Protein AF-A0A8T2QVA1-F1 (afdb_monomer_lite)

pLDDT: mean 72.02, std 20.95, range [32.44, 93.62]

Secondary structure (DSSP, 8-state):
-HHHHHHHHHHHHHHT-S---TT-TT--HHHHHHHHHHHHHHHHHHHHHHHHTT--HHHHHHHHHHHHHHHS-HHHHTTT--S--------SS---------PPP-

Foldseek 3Di:
DQLVVLVVQLVVLCVPPDDQDPPRPVDDPVSVVSNVVSVVSNVVVVVVVCVVVVHPPVVVVVVVVVVVCVVQPPVNVVVPDPDDPPDPDPPVPDPPPDDDDDDDDD

Organism: Ceratopteris richardii (NCBI:txid49495)

Sequence (106 aa):
MLQVGEVGELSEIFQWRREVPPGLPDWSAEGKEHLEEELYDVLLCFVRLADVCNVNLGEAALEKLRKNASKYPFDAIKRSYDGPLTAFNNDAGKTTADTNRKLPIA

Radius of gyration: 21.18 Å; chains: 1; bounding box: 39×67×40 Å

Structure (mmCIF, N/CA/C/O backbone):
data_AF-A0A8T2QVA1-F1
#
_entry.id   AF-A0A8T2QVA1-F1
#
loop_
_atom_site.group_PDB
_atom_site.id
_atom_site.type_symbol
_atom_site.label_atom_id
_atom_site.label_alt_id
_atom_site.label_comp_id
_atom_site.label_asym_id
_atom_site.label_entity_id
_atom_site.label_seq_id
_atom_site.pdbx_PDB_ins_code
_atom_site.Cartn_x
_atom_site.Cartn_y
_atom_site.Cartn_z
_atom_site.occupancy
_atom_site.B_iso_or_equiv
_atom_site.auth_seq_id
_atom_site.auth_comp_id
_atom_site.auth_asym_id
_atom_site.auth_atom_id
_atom_site.pdbx_PDB_model_num
ATOM 1 N N . MET A 1 1 ? -4.342 11.168 -12.370 1.00 54.34 1 MET A N 1
ATOM 2 C CA . MET A 1 1 ? -4.691 12.113 -11.287 1.00 54.34 1 MET A CA 1
ATOM 3 C C . MET A 1 1 ? -5.219 11.399 -10.038 1.00 54.34 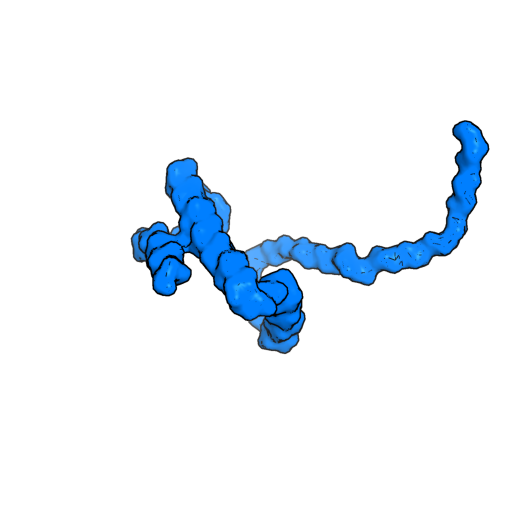1 MET A C 1
ATOM 5 O O . MET A 1 1 ? -4.908 11.881 -8.966 1.00 54.34 1 MET A O 1
ATOM 9 N N . LEU A 1 2 ? -5.883 10.234 -10.150 1.00 60.75 2 LEU A N 1
ATOM 10 C CA . LEU A 1 2 ? -6.324 9.396 -9.011 1.00 60.75 2 LEU A CA 1
ATOM 11 C C . LEU A 1 2 ? -5.247 9.138 -7.935 1.00 60.75 2 LEU A C 1
ATOM 13 O O . LEU A 1 2 ? -5.498 9.304 -6.758 1.00 60.75 2 LEU A O 1
ATOM 17 N N . GLN A 1 3 ? -4.015 8.831 -8.340 1.00 62.97 3 GLN A N 1
ATOM 18 C CA . GLN A 1 3 ? -2.959 8.368 -7.429 1.00 62.97 3 GLN A CA 1
ATOM 19 C C . GLN A 1 3 ? -2.466 9.393 -6.391 1.00 62.97 3 GLN A C 1
ATOM 21 O O . GLN A 1 3 ? -1.878 9.005 -5.392 1.00 62.97 3 GLN A O 1
ATOM 26 N N . VAL A 1 4 ? -2.659 10.695 -6.632 1.00 74.44 4 VAL A N 1
ATOM 27 C CA . VAL A 1 4 ? -2.257 11.749 -5.678 1.00 74.44 4 VAL A CA 1
ATOM 28 C C . VAL A 1 4 ? -3.363 12.013 -4.650 1.00 74.44 4 VAL A C 1
ATOM 30 O O . VAL A 1 4 ? -3.050 12.463 -3.555 1.00 74.44 4 VAL A O 1
ATOM 33 N N . GLY A 1 5 ? -4.623 11.710 -4.992 1.00 79.62 5 GLY A N 1
ATOM 34 C CA . GLY A 1 5 ? -5.775 11.846 -4.095 1.00 79.62 5 GLY A CA 1
ATOM 35 C C . GLY A 1 5 ? -5.692 10.861 -2.936 1.00 79.62 5 GLY A C 1
ATOM 36 O O . GLY A 1 5 ? -5.530 11.299 -1.807 1.00 79.62 5 GLY A O 1
ATOM 37 N N . GLU A 1 6 ? -5.626 9.560 -3.240 1.00 83.19 6 GLU A N 1
ATOM 38 C CA . GLU A 1 6 ? -5.555 8.485 -2.226 1.00 83.19 6 GLU A CA 1
ATOM 39 C C . GLU A 1 6 ? -4.347 8.643 -1.284 1.00 83.19 6 GLU A C 1
ATOM 41 O O . GLU A 1 6 ? -4.412 8.430 -0.080 1.00 83.19 6 GLU A O 1
ATOM 46 N N . VAL A 1 7 ? -3.197 9.073 -1.821 1.00 84.38 7 VAL A N 1
ATOM 47 C CA . VAL A 1 7 ? -2.003 9.337 -0.997 1.00 84.38 7 VAL A CA 1
ATOM 48 C C . VAL A 1 7 ? -2.206 10.559 -0.095 1.00 84.38 7 VAL A C 1
ATOM 50 O O . VAL A 1 7 ? -1.631 10.618 0.993 1.00 84.38 7 VAL A O 1
ATOM 53 N N . GLY A 1 8 ? -2.999 11.536 -0.539 1.00 86.06 8 GLY A N 1
ATOM 54 C CA . GLY A 1 8 ? -3.423 12.682 0.260 1.00 86.06 8 GLY A CA 1
ATOM 55 C C . GLY A 1 8 ? -4.345 12.265 1.402 1.00 86.06 8 GLY A C 1
ATOM 56 O O . GLY A 1 8 ? -4.043 12.596 2.544 1.00 86.06 8 GLY A O 1
ATOM 57 N N . GLU A 1 9 ? -5.377 11.474 1.116 1.00 83.19 9 GLU A N 1
ATOM 58 C CA . GLU A 1 9 ? -6.332 10.956 2.110 1.00 83.19 9 GLU A CA 1
ATOM 59 C C . GLU A 1 9 ? -5.617 10.086 3.159 1.00 83.19 9 GLU A C 1
ATOM 61 O O . GLU A 1 9 ? -5.694 10.359 4.362 1.00 83.19 9 GLU A O 1
ATOM 66 N N . LEU A 1 10 ? -4.740 9.174 2.721 1.00 86.38 10 LEU A N 1
ATOM 67 C CA . LEU A 1 10 ? -3.858 8.432 3.625 1.00 86.38 10 LEU A CA 1
ATOM 68 C C . LEU A 1 10 ? -2.972 9.362 4.474 1.00 86.38 10 LEU A C 1
ATOM 70 O O . LEU A 1 10 ? -2.737 9.094 5.652 1.00 86.38 10 LEU A O 1
ATOM 74 N N . SER A 1 11 ? -2.462 10.460 3.906 1.00 87.00 11 SER A N 1
ATOM 75 C CA . SER A 1 11 ? -1.626 11.417 4.648 1.00 87.00 11 SER A CA 1
ATOM 76 C C . SER A 1 11 ? -2.421 12.188 5.706 1.00 87.00 11 SER A C 1
ATOM 78 O O . SER A 1 11 ? -1.879 12.477 6.778 1.00 87.00 11 SER A O 1
ATOM 80 N N . GLU A 1 12 ? -3.696 12.488 5.452 1.00 86.88 12 GLU A N 1
ATOM 81 C CA . GLU A 1 12 ? -4.579 13.181 6.397 1.00 86.88 12 GLU A CA 1
ATOM 82 C C . GLU A 1 12 ? -4.808 12.365 7.678 1.00 86.88 12 GLU A C 1
ATOM 84 O O . GLU A 1 12 ? -4.780 12.936 8.776 1.00 86.88 12 GLU A O 1
ATOM 89 N N . ILE A 1 13 ? -4.910 11.033 7.570 1.00 84.88 13 ILE A N 1
ATOM 90 C CA . ILE A 1 13 ? -5.028 10.122 8.726 1.00 84.88 13 ILE A CA 1
ATOM 91 C C . ILE A 1 13 ? -3.864 10.316 9.713 1.00 84.88 13 ILE A C 1
ATOM 93 O O . ILE A 1 13 ? -4.046 10.288 10.939 1.00 84.88 13 ILE A O 1
ATOM 97 N N . PHE A 1 14 ? -2.654 10.534 9.195 1.00 84.31 14 PHE A N 1
ATOM 98 C CA . PHE A 1 14 ? -1.442 10.671 10.003 1.00 84.31 14 PHE A CA 1
ATOM 99 C C . PHE A 1 14 ? -1.092 12.119 10.351 1.00 84.31 14 PHE A C 1
ATOM 101 O O . PHE A 1 14 ? -0.330 12.338 11.292 1.00 84.31 14 PHE A O 1
ATOM 108 N N . GLN A 1 15 ? -1.659 13.114 9.664 1.00 82.31 15 GLN A N 1
ATOM 109 C CA . GLN A 1 15 ? -1.268 14.523 9.799 1.00 82.31 15 GLN A CA 1
ATOM 110 C C . GLN A 1 15 ? -1.379 15.059 11.237 1.00 82.31 15 GLN A C 1
ATOM 112 O O . GLN A 1 15 ? -0.575 15.891 11.662 1.00 82.31 15 GLN A O 1
ATOM 117 N N . TRP A 1 16 ? -2.346 14.562 12.009 1.00 80.12 16 TRP A N 1
ATOM 118 C CA . TRP A 1 16 ? -2.575 14.975 13.399 1.00 80.12 16 TRP A CA 1
ATOM 119 C C . TRP A 1 16 ? -2.023 13.982 14.433 1.00 80.12 16 TRP A C 1
ATOM 121 O O . TRP A 1 16 ? -2.199 14.171 15.640 1.00 80.12 16 TRP A O 1
ATOM 131 N N . ARG A 1 17 ? -1.331 12.929 13.984 1.00 76.06 17 ARG A N 1
ATOM 132 C CA . ARG A 1 17 ? -0.737 11.892 14.833 1.00 76.06 17 ARG A CA 1
ATOM 133 C C . ARG A 1 17 ? 0.766 12.145 14.945 1.00 76.06 17 ARG A C 1
ATOM 135 O O . ARG A 1 17 ? 1.480 12.134 13.954 1.00 76.06 17 ARG A O 1
ATOM 142 N N . ARG A 1 18 ? 1.261 12.393 16.163 1.00 70.69 18 ARG A N 1
ATOM 143 C CA . ARG A 1 18 ? 2.695 12.656 16.391 1.00 70.69 18 ARG A CA 1
ATOM 144 C C . ARG A 1 18 ? 3.539 11.393 16.276 1.00 70.69 18 ARG A C 1
ATOM 146 O O . ARG A 1 18 ? 4.372 11.283 15.388 1.00 70.69 18 ARG A O 1
ATOM 153 N N . GLU A 1 19 ? 3.327 10.458 17.192 1.00 75.50 19 GLU A N 1
ATOM 154 C CA . GLU A 1 19 ? 4.015 9.174 17.209 1.00 75.50 19 GLU A CA 1
ATOM 155 C C . GLU A 1 19 ? 2.967 8.084 17.074 1.00 75.50 19 GLU A C 1
ATOM 157 O O . GLU A 1 19 ? 1.981 8.052 17.812 1.00 75.50 19 GLU A O 1
ATOM 162 N N . VAL A 1 20 ? 3.166 7.216 16.089 1.00 76.75 20 VAL A N 1
ATOM 163 C CA . VAL A 1 20 ? 2.300 6.072 15.848 1.00 76.75 20 VAL A CA 1
ATOM 164 C C . VAL A 1 20 ? 3.083 4.823 16.238 1.00 76.75 20 VAL A C 1
ATOM 166 O O . VAL A 1 20 ? 3.956 4.395 15.478 1.00 76.75 20 VAL A O 1
ATOM 169 N N . PRO A 1 21 ? 2.842 4.264 17.439 1.00 77.75 21 PRO A N 1
ATOM 170 C CA . PRO A 1 21 ? 3.544 3.067 17.867 1.00 77.75 21 PRO A CA 1
ATOM 171 C C . PRO A 1 21 ? 3.164 1.864 16.985 1.00 77.75 21 PRO A C 1
ATOM 173 O O . PRO A 1 21 ? 2.035 1.795 16.480 1.00 77.75 21 PRO A O 1
ATOM 176 N N . PRO A 1 22 ? 4.079 0.889 16.810 1.00 79.12 22 PRO A N 1
ATOM 177 C CA . PRO A 1 22 ? 3.785 -0.336 16.077 1.00 79.12 22 PRO A CA 1
ATOM 178 C C . PRO A 1 22 ? 2.520 -1.021 16.604 1.00 79.12 22 PRO A C 1
ATOM 180 O O . PRO A 1 22 ? 2.316 -1.129 17.812 1.00 79.12 22 PRO A O 1
ATOM 183 N N . GLY A 1 23 ? 1.669 -1.494 15.694 1.00 78.19 23 GLY A N 1
ATOM 184 C CA . GLY A 1 23 ? 0.434 -2.204 16.044 1.00 78.19 23 GLY A CA 1
ATOM 185 C C . GLY A 1 23 ? -0.758 -1.314 16.418 1.00 78.19 23 GLY A C 1
ATOM 186 O O . GLY A 1 23 ? -1.835 -1.849 16.689 1.00 78.19 23 GLY A O 1
ATOM 187 N N . LEU A 1 24 ? -0.607 0.017 16.390 1.00 83.81 24 LEU A N 1
ATOM 188 C CA . LEU A 1 24 ? -1.709 0.973 16.575 1.00 83.81 24 LEU A CA 1
ATOM 189 C C . LEU A 1 24 ? -2.563 0.692 17.841 1.00 83.81 24 LEU A C 1
ATOM 191 O O . LEU A 1 24 ? -3.783 0.537 17.733 1.00 83.81 24 LEU A O 1
ATOM 195 N N . PRO A 1 25 ? -1.962 0.557 19.041 1.00 82.25 25 PRO A N 1
ATOM 196 C CA . PRO A 1 25 ? -2.685 0.215 20.271 1.00 82.25 25 PRO A CA 1
ATOM 197 C C . PRO A 1 25 ? -3.768 1.237 20.654 1.00 82.25 25 PRO A C 1
ATOM 199 O O . PRO A 1 25 ? -4.827 0.836 21.124 1.00 82.25 25 PRO A O 1
ATOM 202 N N . ASP A 1 26 ? -3.544 2.527 20.389 1.00 84.31 26 ASP A N 1
ATOM 203 C CA . ASP A 1 26 ? -4.450 3.624 20.780 1.00 84.31 26 ASP A CA 1
ATOM 204 C C . ASP A 1 26 ? -5.508 3.974 19.717 1.00 84.31 26 ASP A C 1
ATOM 206 O O . ASP A 1 26 ? -6.122 5.043 19.752 1.00 84.31 26 ASP A O 1
ATOM 210 N N . TRP A 1 27 ? -5.684 3.115 18.713 1.00 86.69 27 TRP A N 1
ATOM 211 C CA . TRP A 1 27 ? -6.604 3.361 17.604 1.00 86.69 27 TRP A CA 1
ATOM 212 C C . TRP A 1 27 ? -7.936 2.649 17.826 1.00 86.69 27 TRP A C 1
ATOM 214 O O . TRP A 1 27 ? -7.969 1.484 18.229 1.00 86.69 27 TRP A O 1
ATOM 224 N N . SER A 1 28 ? -9.035 3.341 17.516 1.00 89.25 28 SER A N 1
ATOM 225 C CA . SER A 1 28 ? -10.364 2.732 17.450 1.00 89.25 28 SER A CA 1
ATOM 226 C C . SER A 1 28 ? -10.433 1.711 16.311 1.00 89.25 28 SER A C 1
ATOM 228 O O . SER A 1 28 ? -9.660 1.785 15.357 1.00 89.25 28 SER A O 1
ATOM 230 N N . ALA A 1 29 ? -11.373 0.767 16.400 1.00 88.81 29 ALA A N 1
ATOM 231 C CA . ALA A 1 29 ? -11.608 -0.209 15.334 1.00 88.81 29 ALA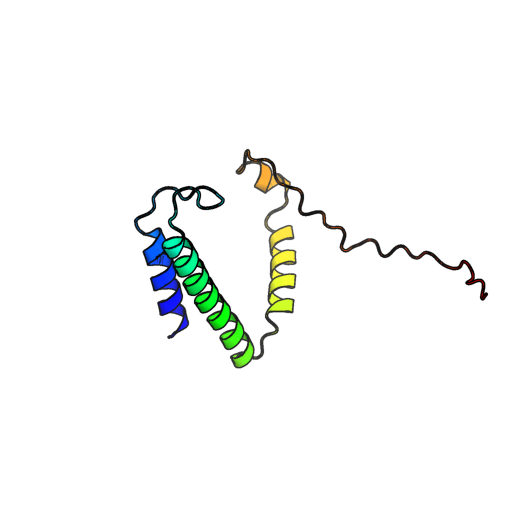 A CA 1
ATOM 232 C C . ALA A 1 29 ? -11.925 0.480 13.995 1.00 88.81 29 ALA A C 1
ATOM 234 O O . ALA A 1 29 ? -11.275 0.193 13.001 1.00 88.81 29 ALA A O 1
ATOM 235 N N . GLU A 1 30 ? -12.819 1.469 14.018 1.00 88.44 30 GLU A N 1
ATOM 236 C CA . GLU A 1 30 ? -13.187 2.291 12.856 1.00 88.44 30 GLU A CA 1
ATOM 237 C C . GLU A 1 30 ? -11.983 3.039 12.258 1.00 88.44 30 GLU A C 1
ATOM 239 O O . GLU A 1 30 ? -11.818 3.100 11.048 1.00 88.44 30 GLU A O 1
ATOM 244 N N . GLY A 1 31 ? -11.072 3.551 13.096 1.00 87.44 31 GLY A N 1
ATOM 245 C CA . GLY A 1 31 ? -9.861 4.212 12.607 1.00 87.44 31 GLY A CA 1
ATOM 246 C C . GLY A 1 31 ? -8.865 3.249 11.955 1.00 87.44 31 GLY A C 1
ATOM 247 O O . GLY A 1 31 ? -8.110 3.658 11.076 1.00 87.44 31 GLY A O 1
ATOM 248 N N . LYS A 1 32 ? -8.834 1.980 12.386 1.00 88.19 32 LYS A N 1
ATOM 249 C CA . LYS A 1 32 ? -8.008 0.941 11.750 1.00 88.19 32 LYS A CA 1
ATOM 250 C C . LYS A 1 32 ? -8.607 0.493 10.424 1.00 88.19 32 LYS A C 1
ATOM 252 O O . LYS A 1 32 ? -7.862 0.369 9.466 1.00 88.19 32 LYS A O 1
ATOM 257 N N . GLU A 1 33 ? -9.921 0.304 10.380 1.00 91.00 33 GLU A N 1
ATOM 258 C CA . GLU A 1 33 ? -10.655 -0.034 9.158 1.00 91.00 33 GLU A CA 1
ATOM 259 C C . GLU A 1 33 ? -10.450 1.040 8.087 1.00 91.00 33 GLU A C 1
ATOM 261 O O . GLU A 1 33 ? -9.974 0.729 7.002 1.00 91.00 33 GLU A O 1
ATOM 266 N N . HIS A 1 34 ? -10.646 2.313 8.437 1.00 89.69 34 HIS A N 1
ATOM 267 C CA . HIS A 1 34 ? -10.408 3.418 7.509 1.00 89.69 34 HIS A CA 1
ATOM 268 C C . HIS A 1 34 ? -8.954 3.467 7.004 1.00 89.69 34 HIS A C 1
ATOM 270 O O . HIS A 1 34 ? -8.708 3.652 5.819 1.00 89.69 34 HIS A O 1
ATOM 276 N N . LEU A 1 35 ? -7.962 3.227 7.872 1.00 90.62 35 LEU A N 1
ATOM 277 C CA . LEU A 1 35 ? -6.565 3.121 7.436 1.00 90.62 35 LEU A CA 1
ATOM 278 C C . LEU A 1 35 ? -6.336 1.958 6.461 1.00 90.62 35 LEU A C 1
ATOM 280 O O . LEU A 1 35 ? -5.551 2.093 5.523 1.00 90.62 35 LEU A O 1
ATOM 284 N N . GLU A 1 36 ? -6.949 0.804 6.713 1.00 90.25 36 GLU A N 1
ATOM 285 C CA . GLU A 1 36 ? -6.842 -0.362 5.836 1.00 90.25 36 GLU A CA 1
ATOM 286 C C . GLU A 1 36 ? -7.463 -0.089 4.460 1.00 90.25 36 GLU A C 1
ATOM 288 O O . GLU A 1 36 ? -6.870 -0.486 3.454 1.00 90.25 36 GLU A O 1
ATOM 293 N N . GLU A 1 37 ? -8.586 0.632 4.409 1.00 89.94 37 GLU A N 1
ATOM 294 C CA . GLU A 1 37 ? -9.236 1.084 3.172 1.00 89.94 37 GLU A CA 1
ATOM 295 C C . GLU A 1 37 ? -8.325 2.022 2.367 1.00 89.94 37 GLU A C 1
ATOM 297 O O . GLU A 1 37 ? -7.972 1.695 1.233 1.00 89.94 37 GLU A O 1
ATOM 302 N N . GLU A 1 38 ? -7.816 3.099 2.975 1.00 90.62 38 GLU A N 1
ATOM 303 C CA . GLU A 1 38 ? -6.929 4.046 2.279 1.00 90.62 38 GLU A CA 1
ATOM 304 C C . GLU A 1 38 ? -5.625 3.383 1.798 1.00 90.62 38 GLU A C 1
ATOM 306 O O . GLU A 1 38 ? -5.112 3.644 0.703 1.00 90.62 38 GLU A O 1
ATOM 311 N N . LEU A 1 39 ? -5.063 2.468 2.597 1.00 90.75 39 LEU A N 1
ATOM 312 C CA . LEU A 1 39 ? -3.899 1.679 2.184 1.00 90.75 39 LEU A CA 1
ATOM 313 C C . LEU A 1 39 ? -4.220 0.773 0.992 1.00 90.75 39 LEU A C 1
ATOM 315 O O . LEU A 1 39 ? -3.379 0.609 0.096 1.00 90.75 39 LEU A O 1
ATOM 319 N N . TYR A 1 40 ? -5.405 0.165 0.988 1.00 91.06 40 TYR A N 1
ATOM 320 C CA . TYR A 1 40 ? -5.860 -0.670 -0.112 1.00 91.06 40 TYR A CA 1
ATOM 321 C C . TYR A 1 40 ? -6.061 0.150 -1.387 1.00 91.06 40 TYR A C 1
ATOM 323 O O . TYR A 1 40 ? -5.591 -0.278 -2.443 1.00 91.06 40 TYR A O 1
ATOM 331 N N . ASP A 1 41 ? -6.664 1.332 -1.306 1.00 89.56 41 ASP A N 1
ATOM 332 C CA . ASP A 1 41 ? -6.926 2.175 -2.474 1.00 89.56 41 ASP A CA 1
ATOM 333 C C . ASP A 1 41 ? -5.633 2.708 -3.104 1.00 89.56 41 ASP A C 1
ATOM 335 O O . ASP A 1 41 ? -5.449 2.645 -4.332 1.00 89.56 41 ASP A O 1
ATOM 339 N N . VAL A 1 42 ? -4.645 3.069 -2.278 1.00 90.12 42 VAL A N 1
ATOM 340 C CA . VAL A 1 42 ? -3.284 3.376 -2.745 1.00 90.12 42 VAL A CA 1
ATOM 341 C C . VAL A 1 42 ? -2.654 2.171 -3.460 1.00 90.12 42 VAL A C 1
ATOM 343 O O . VAL A 1 42 ? -2.107 2.313 -4.564 1.00 90.12 42 VAL A O 1
ATOM 346 N N . LEU A 1 43 ? -2.733 0.971 -2.874 1.00 90.56 43 LEU A N 1
ATOM 347 C CA . LEU A 1 43 ? -2.188 -0.250 -3.478 1.00 90.56 43 LEU A CA 1
ATOM 348 C C . LEU A 1 43 ? -2.886 -0.591 -4.801 1.00 90.56 43 LEU A C 1
ATOM 350 O O . LEU A 1 43 ? -2.218 -0.879 -5.800 1.00 90.56 43 LEU A O 1
ATOM 354 N N . LEU A 1 44 ? -4.216 -0.541 -4.827 1.00 90.25 44 LEU A N 1
ATOM 355 C CA . LEU A 1 44 ? -5.029 -0.818 -6.004 1.00 90.25 44 LEU A CA 1
ATOM 356 C C . LEU A 1 44 ? -4.680 0.145 -7.139 1.00 90.25 44 LEU A C 1
ATOM 358 O O . LEU A 1 44 ? -4.570 -0.274 -8.298 1.00 90.25 44 LEU A O 1
ATOM 362 N N . CYS A 1 45 ? -4.438 1.416 -6.814 1.00 87.19 45 CYS A N 1
ATOM 363 C CA . CYS A 1 45 ? -3.986 2.401 -7.783 1.00 87.19 45 CYS A CA 1
ATOM 364 C C . CYS A 1 45 ? -2.647 1.998 -8.425 1.00 87.19 45 CYS A C 1
ATOM 366 O O . CYS A 1 45 ? -2.503 2.077 -9.648 1.00 87.19 45 CYS A O 1
ATOM 368 N N . PHE A 1 46 ? -1.681 1.502 -7.642 1.00 89.44 46 PHE A N 1
ATOM 369 C CA . PHE A 1 46 ? -0.406 1.007 -8.177 1.00 89.44 46 PHE A CA 1
ATOM 370 C C . PHE A 1 46 ? -0.560 -0.240 -9.046 1.00 89.44 46 PHE A C 1
ATOM 372 O O . PHE A 1 46 ? 0.070 -0.315 -10.101 1.00 89.44 46 PHE A O 1
ATOM 379 N N . VAL A 1 47 ? -1.402 -1.194 -8.641 1.00 91.12 47 VAL A N 1
ATOM 380 C CA . VAL A 1 47 ? -1.669 -2.403 -9.436 1.00 91.12 47 VAL A CA 1
ATOM 381 C C . VAL A 1 47 ? -2.281 -2.028 -10.786 1.00 91.12 47 VAL A C 1
ATOM 383 O O . VAL A 1 47 ? -1.792 -2.471 -11.825 1.00 91.12 47 VAL A O 1
ATOM 386 N N . ARG A 1 48 ? -3.293 -1.153 -10.794 1.00 91.06 48 ARG A N 1
ATOM 387 C CA . ARG A 1 48 ? -3.915 -0.664 -12.035 1.00 91.06 48 ARG A CA 1
ATOM 388 C C . ARG A 1 48 ? -2.938 0.114 -12.907 1.00 91.06 48 ARG A C 1
ATOM 390 O O . ARG A 1 48 ? -2.940 -0.051 -14.122 1.00 91.06 48 ARG A O 1
ATOM 397 N N . LEU A 1 49 ? -2.099 0.957 -12.307 1.00 90.12 49 LEU A N 1
ATOM 398 C CA . LEU A 1 49 ? -1.088 1.697 -13.056 1.00 90.12 49 LEU A CA 1
ATOM 399 C C . LEU A 1 49 ? -0.074 0.750 -13.708 1.00 90.12 49 LEU A C 1
ATOM 401 O O . LEU A 1 49 ? 0.285 0.953 -14.864 1.00 90.12 49 LEU A O 1
ATOM 405 N N . ALA A 1 50 ? 0.373 -0.281 -12.990 1.00 92.31 50 ALA A N 1
ATOM 406 C CA . ALA A 1 50 ? 1.300 -1.269 -13.524 1.00 92.31 50 ALA A CA 1
ATOM 407 C C . ALA A 1 50 ? 0.707 -2.014 -14.727 1.00 92.31 50 ALA A C 1
ATOM 409 O O . ALA A 1 50 ? 1.398 -2.170 -15.732 1.00 92.31 50 ALA A O 1
ATOM 410 N N . ASP A 1 51 ? -0.574 -2.386 -14.655 1.00 92.06 51 ASP A N 1
ATOM 411 C CA . ASP A 1 51 ? -1.302 -3.014 -15.763 1.00 92.06 51 ASP A CA 1
ATOM 412 C C . ASP A 1 51 ? -1.374 -2.092 -16.994 1.00 92.06 51 ASP A C 1
ATOM 414 O O . ASP A 1 51 ? -0.933 -2.461 -18.082 1.00 92.06 51 ASP A O 1
ATOM 418 N N . VAL A 1 52 ? -1.795 -0.833 -16.813 1.00 92.94 52 VAL A N 1
ATOM 419 C CA . VAL A 1 52 ? -1.863 0.166 -17.901 1.00 92.94 52 VAL A CA 1
ATOM 420 C C . VAL A 1 52 ? -0.488 0.457 -18.511 1.00 92.94 52 VAL A C 1
ATOM 422 O O . VAL A 1 52 ? -0.368 0.662 -19.719 1.00 92.94 52 VAL A O 1
ATOM 425 N N . CYS A 1 53 ? 0.562 0.481 -17.693 1.00 92.88 53 CYS A N 1
ATOM 426 C CA . CYS A 1 53 ? 1.932 0.694 -18.151 1.00 92.88 53 CYS A CA 1
ATOM 427 C C . CYS A 1 53 ? 2.605 -0.581 -18.683 1.00 92.88 53 CYS A C 1
ATOM 429 O O . CYS A 1 53 ? 3.759 -0.505 -19.107 1.00 92.88 53 CYS A O 1
ATOM 431 N N . ASN A 1 54 ? 1.915 -1.729 -18.668 1.00 93.62 54 ASN A N 1
ATOM 432 C CA . ASN A 1 54 ? 2.452 -3.040 -19.032 1.00 93.62 54 ASN A CA 1
ATOM 433 C C . ASN A 1 54 ? 3.762 -3.374 -18.285 1.00 93.62 54 ASN A C 1
ATOM 435 O O . ASN A 1 54 ? 4.742 -3.853 -18.861 1.00 93.62 54 ASN A O 1
ATOM 439 N N . VAL A 1 55 ? 3.792 -3.065 -16.988 1.00 93.12 55 VAL A N 1
ATOM 440 C CA . VAL A 1 55 ? 4.910 -3.336 -16.082 1.00 93.12 55 VAL A CA 1
ATOM 441 C C . VAL A 1 55 ? 4.554 -4.525 -15.200 1.00 93.12 55 VAL A C 1
ATOM 443 O O . VAL A 1 55 ? 3.552 -4.505 -14.488 1.00 93.12 55 VAL A O 1
ATOM 446 N N . ASN A 1 56 ? 5.424 -5.536 -15.159 1.00 91.94 56 ASN A N 1
ATOM 447 C CA . ASN A 1 56 ? 5.314 -6.595 -14.163 1.00 91.94 56 ASN A CA 1
ATOM 448 C C . ASN A 1 56 ? 5.729 -6.056 -12.785 1.00 91.94 56 ASN A C 1
ATOM 450 O O . ASN A 1 56 ? 6.916 -5.986 -12.451 1.00 91.94 56 ASN A O 1
ATOM 454 N N . LEU A 1 57 ? 4.739 -5.654 -11.987 1.00 90.62 57 LEU A N 1
ATOM 455 C CA . LEU A 1 57 ? 4.960 -5.064 -10.667 1.00 90.62 57 LEU A CA 1
ATOM 456 C C . LEU A 1 57 ? 5.705 -6.015 -9.716 1.00 90.62 57 LEU A C 1
ATOM 458 O O . LEU A 1 57 ? 6.546 -5.563 -8.940 1.00 90.62 57 LEU A O 1
ATOM 462 N N . GLY A 1 58 ? 5.445 -7.324 -9.804 1.00 90.88 58 GLY A N 1
ATOM 463 C CA . GLY A 1 58 ? 6.104 -8.336 -8.975 1.00 90.88 58 GLY A CA 1
ATOM 464 C C . GLY A 1 58 ? 7.600 -8.447 -9.271 1.00 90.88 58 GLY A C 1
ATOM 465 O O . GLY A 1 58 ? 8.425 -8.369 -8.360 1.00 90.88 58 GLY A O 1
ATOM 466 N N . GLU A 1 59 ? 7.970 -8.551 -10.549 1.00 92.19 59 GLU A N 1
ATOM 467 C CA . GLU A 1 59 ? 9.380 -8.571 -10.966 1.00 92.19 59 GLU A CA 1
ATOM 468 C C . GLU A 1 59 ? 10.093 -7.255 -10.634 1.00 92.19 59 GLU A C 1
ATOM 470 O O . GLU A 1 59 ? 11.217 -7.263 -10.120 1.00 92.19 59 GLU A O 1
ATOM 475 N N . ALA A 1 60 ? 9.429 -6.118 -10.865 1.00 91.31 60 ALA A N 1
ATOM 476 C CA . ALA A 1 60 ? 9.968 -4.804 -10.532 1.00 91.31 60 ALA A CA 1
ATOM 477 C C . ALA A 1 60 ? 10.237 -4.656 -9.023 1.00 91.31 60 ALA A C 1
ATOM 479 O O . ALA A 1 60 ? 11.281 -4.121 -8.630 1.00 91.31 60 ALA A O 1
ATOM 480 N N . ALA A 1 61 ? 9.336 -5.164 -8.175 1.00 91.25 61 ALA A N 1
ATOM 481 C CA . ALA A 1 61 ? 9.506 -5.175 -6.725 1.00 91.25 61 ALA A CA 1
ATOM 482 C C . ALA A 1 61 ? 10.688 -6.060 -6.292 1.00 91.25 61 ALA A C 1
ATOM 484 O O . ALA A 1 61 ? 11.527 -5.612 -5.505 1.00 91.25 61 ALA A O 1
ATOM 485 N N . LEU A 1 62 ? 10.812 -7.273 -6.844 1.00 91.44 62 LEU A N 1
ATOM 486 C CA . LEU A 1 62 ? 11.919 -8.191 -6.540 1.00 91.44 62 LEU A CA 1
ATOM 487 C C . LEU A 1 62 ? 13.283 -7.598 -6.916 1.00 91.44 62 LEU A C 1
ATOM 489 O O . LEU A 1 62 ? 14.213 -7.598 -6.102 1.00 91.44 62 LEU A O 1
ATOM 493 N N . GLU A 1 63 ? 13.408 -7.023 -8.112 1.00 91.62 63 GLU A N 1
ATOM 494 C CA . GLU A 1 63 ? 14.661 -6.388 -8.532 1.00 91.62 63 GLU A CA 1
ATOM 495 C C . GLU A 1 63 ? 14.977 -5.151 -7.678 1.00 91.62 63 GLU A C 1
ATOM 497 O O . GLU A 1 63 ? 16.142 -4.874 -7.365 1.00 91.62 63 GLU A O 1
ATOM 502 N N . LYS A 1 64 ? 13.951 -4.410 -7.238 1.00 89.31 64 LYS A N 1
ATOM 503 C CA . LYS A 1 64 ? 14.135 -3.281 -6.322 1.00 89.31 64 LYS A CA 1
ATOM 504 C C . LYS A 1 64 ? 14.621 -3.734 -4.946 1.00 89.31 64 LYS A C 1
ATOM 506 O O . LYS A 1 64 ? 15.525 -3.092 -4.409 1.00 89.31 64 LYS A O 1
ATOM 511 N N . LEU A 1 65 ? 14.094 -4.832 -4.403 1.00 87.38 65 LEU A N 1
ATOM 512 C CA . LEU A 1 65 ? 14.571 -5.428 -3.150 1.00 87.38 65 LEU A CA 1
ATOM 513 C C . LEU A 1 65 ? 16.038 -5.858 -3.261 1.00 87.38 65 LEU A C 1
ATOM 515 O O . LEU A 1 65 ? 16.846 -5.496 -2.405 1.00 87.38 65 LEU A O 1
ATOM 519 N N . ARG A 1 66 ? 16.416 -6.528 -4.357 1.00 87.19 66 ARG A N 1
ATOM 520 C CA . ARG A 1 66 ? 17.810 -6.919 -4.624 1.00 87.19 66 ARG A CA 1
ATOM 521 C C . ARG A 1 66 ? 18.744 -5.706 -4.680 1.00 87.19 66 ARG A C 1
ATOM 523 O O . ARG A 1 66 ? 19.807 -5.701 -4.057 1.00 87.19 66 ARG A O 1
ATOM 530 N N . LYS A 1 67 ? 18.339 -4.645 -5.388 1.00 85.44 67 LYS A N 1
ATOM 531 C CA . LYS A 1 67 ? 19.087 -3.375 -5.438 1.00 85.44 67 LYS A CA 1
ATOM 532 C C . LYS A 1 67 ? 19.189 -2.725 -4.057 1.00 85.44 67 LYS A C 1
ATOM 534 O O . LYS A 1 67 ? 20.271 -2.277 -3.680 1.00 85.44 67 LYS A O 1
ATOM 539 N N . ASN A 1 68 ? 18.102 -2.691 -3.289 1.00 83.69 68 ASN A N 1
ATOM 540 C CA . ASN A 1 68 ? 18.095 -2.115 -1.944 1.00 83.69 68 ASN A CA 1
ATOM 541 C C . ASN A 1 68 ? 19.028 -2.876 -0.992 1.00 83.69 68 ASN A C 1
ATOM 543 O O . ASN A 1 68 ? 19.753 -2.223 -0.247 1.00 83.69 68 ASN A O 1
ATOM 547 N N . ALA A 1 69 ? 19.095 -4.208 -1.079 1.00 82.38 69 ALA A N 1
ATOM 548 C CA . ALA A 1 69 ? 20.024 -5.020 -0.288 1.00 82.38 69 ALA A CA 1
ATOM 549 C C . ALA A 1 69 ? 21.498 -4.670 -0.564 1.00 82.38 69 ALA A C 1
ATOM 551 O O . ALA A 1 69 ? 22.310 -4.637 0.355 1.00 82.38 69 ALA A O 1
ATOM 552 N N . SER A 1 70 ? 21.842 -4.345 -1.817 1.00 78.81 70 SER A N 1
ATOM 553 C CA . SER A 1 70 ? 23.193 -3.869 -2.154 1.00 78.81 70 SER A CA 1
ATOM 554 C C . SER A 1 70 ? 23.472 -2.435 -1.687 1.00 78.81 70 SER A C 1
ATOM 556 O O . SER A 1 70 ? 24.610 -2.102 -1.369 1.00 78.81 70 SER A O 1
ATOM 558 N N . LYS A 1 71 ? 22.439 -1.581 -1.636 1.00 79.38 71 LYS A N 1
ATOM 559 C CA . LYS A 1 71 ? 22.561 -0.164 -1.257 1.00 79.38 71 LYS A CA 1
ATOM 560 C C . LYS A 1 71 ? 22.584 0.044 0.262 1.00 79.38 71 LYS A C 1
ATOM 562 O O . LYS A 1 71 ? 23.243 0.967 0.731 1.00 79.38 71 LYS A O 1
ATOM 567 N N . TYR A 1 72 ? 21.878 -0.799 1.012 1.00 74.19 72 TYR A N 1
ATOM 568 C CA . TYR A 1 72 ? 21.771 -0.754 2.470 1.00 74.19 72 TYR A CA 1
ATOM 569 C C . TYR A 1 72 ? 22.177 -2.111 3.058 1.00 74.19 72 TYR A C 1
ATOM 571 O O . TYR A 1 72 ? 21.310 -2.908 3.423 1.00 74.19 72 TYR A O 1
ATOM 579 N N . PRO A 1 73 ? 23.486 -2.410 3.129 1.00 70.50 73 PRO A N 1
ATOM 580 C CA . PRO A 1 73 ? 23.955 -3.625 3.783 1.00 70.50 73 PRO A CA 1
ATOM 581 C C . PRO A 1 73 ? 23.528 -3.631 5.259 1.00 70.50 73 PRO A C 1
ATOM 583 O O . PRO A 1 73 ? 23.495 -2.585 5.906 1.00 70.50 73 PRO A O 1
ATOM 586 N N . PHE A 1 74 ? 23.202 -4.811 5.794 1.00 63.03 74 PHE A N 1
ATOM 587 C CA . PHE A 1 74 ? 22.633 -4.995 7.140 1.00 63.03 74 PHE A CA 1
ATOM 588 C C . PHE A 1 74 ? 23.436 -4.316 8.265 1.00 63.03 74 PHE A C 1
ATOM 590 O O . PHE A 1 74 ? 22.848 -3.826 9.231 1.00 63.03 74 PHE A O 1
ATOM 597 N N . ASP A 1 75 ? 24.755 -4.192 8.108 1.00 59.44 75 ASP A N 1
ATOM 598 C CA . ASP A 1 75 ? 25.626 -3.501 9.066 1.00 59.44 75 ASP A CA 1
ATOM 599 C C . ASP A 1 75 ? 25.333 -1.993 9.181 1.00 59.44 75 ASP A C 1
ATOM 601 O O . ASP A 1 75 ? 25.552 -1.396 10.236 1.00 59.44 75 ASP A O 1
ATOM 605 N N . ALA A 1 76 ? 24.774 -1.371 8.136 1.00 53.72 76 ALA A N 1
ATOM 606 C CA . ALA A 1 76 ? 24.349 0.028 8.152 1.00 53.72 76 ALA A CA 1
ATOM 607 C C . ALA A 1 76 ? 22.996 0.235 8.865 1.00 53.72 76 ALA A C 1
ATOM 609 O O . ALA A 1 76 ? 22.747 1.312 9.404 1.00 53.72 76 ALA A O 1
ATOM 610 N N . ILE A 1 77 ? 22.136 -0.791 8.908 1.00 54.12 77 ILE A N 1
ATOM 611 C CA . ILE A 1 77 ? 20.777 -0.719 9.482 1.00 54.12 77 ILE A CA 1
ATOM 612 C C . ILE A 1 77 ? 20.808 -0.885 11.011 1.00 54.12 77 ILE A C 1
ATOM 614 O O . ILE A 1 77 ? 20.020 -0.257 11.722 1.00 54.12 77 ILE A O 1
ATOM 618 N N . LYS A 1 78 ? 21.785 -1.636 11.540 1.00 48.75 78 LYS A N 1
ATOM 619 C CA . LYS A 1 78 ? 21.959 -1.881 12.984 1.00 48.75 78 LYS A CA 1
ATOM 620 C C . LYS A 1 78 ? 22.171 -0.605 13.816 1.00 48.75 78 LYS A C 1
ATOM 622 O O . LYS A 1 78 ? 21.946 -0.620 15.018 1.00 48.75 78 LYS A O 1
ATOM 627 N N . ARG A 1 79 ? 22.584 0.512 13.201 1.00 44.62 79 ARG A N 1
ATOM 628 C CA . ARG A 1 79 ? 22.796 1.791 13.907 1.00 44.62 79 ARG A CA 1
ATOM 629 C C . ARG A 1 79 ? 21.524 2.619 14.129 1.00 44.62 79 ARG A C 1
ATOM 631 O O . ARG A 1 79 ? 21.618 3.612 14.841 1.00 44.62 79 ARG A O 1
ATOM 638 N N . SER A 1 80 ? 20.379 2.255 13.540 1.00 52.00 80 SER A N 1
ATOM 639 C CA . SER A 1 80 ? 19.159 3.083 13.590 1.00 52.00 80 SER A CA 1
ATOM 640 C C . S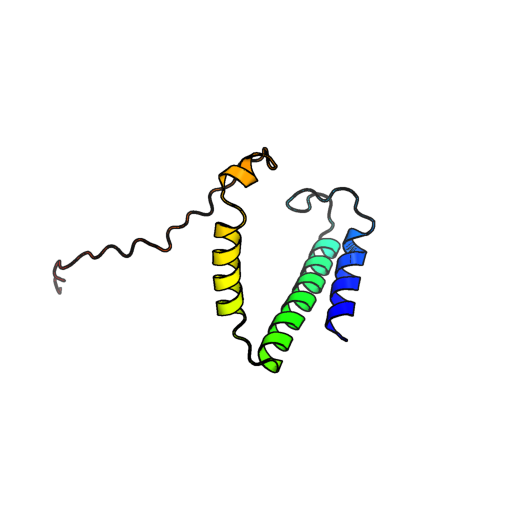ER A 1 80 ? 17.947 2.432 14.271 1.00 52.00 80 SER A C 1
ATOM 642 O O . SER A 1 80 ? 16.953 3.123 14.474 1.00 52.00 80 SER A O 1
ATOM 644 N N . TYR A 1 81 ? 18.005 1.146 14.632 1.00 44.72 81 TYR A N 1
ATOM 645 C CA . TYR A 1 81 ? 16.904 0.432 15.292 1.00 44.72 81 TYR A CA 1
ATOM 646 C C . TYR A 1 81 ? 17.444 -0.433 16.439 1.00 44.72 81 TYR A C 1
ATOM 648 O O . TYR A 1 81 ? 18.103 -1.439 16.192 1.00 44.72 81 TYR A O 1
ATOM 656 N N . ASP A 1 82 ? 17.144 -0.048 17.682 1.00 44.75 82 ASP A N 1
ATOM 657 C CA . ASP A 1 82 ? 17.471 -0.790 18.917 1.00 44.75 82 ASP A CA 1
ATOM 658 C C . ASP A 1 82 ? 16.282 -1.660 19.385 1.00 44.75 82 ASP A C 1
ATOM 660 O O . ASP A 1 82 ? 15.989 -1.800 20.568 1.00 44.75 82 ASP A O 1
ATOM 664 N N . GLY A 1 83 ? 15.521 -2.191 18.424 1.00 52.47 83 GLY A N 1
ATOM 665 C CA . GLY A 1 83 ? 14.424 -3.133 18.654 1.00 52.47 83 GLY A CA 1
ATOM 666 C C . GLY A 1 83 ? 14.787 -4.518 18.114 1.00 52.47 83 GLY A C 1
ATOM 667 O O . GLY A 1 83 ? 15.564 -4.605 17.158 1.00 52.47 83 GLY A O 1
ATOM 668 N N . PRO A 1 84 ? 14.255 -5.616 18.686 1.00 41.25 84 PRO A N 1
ATOM 669 C CA . PRO A 1 84 ? 14.541 -6.955 18.193 1.00 41.25 84 PRO A CA 1
ATOM 670 C C . PRO A 1 84 ? 14.017 -7.092 16.761 1.00 41.25 84 PRO A C 1
ATOM 672 O O . PRO A 1 84 ? 12.812 -7.153 16.526 1.00 41.25 84 PRO A O 1
ATOM 675 N N . LEU A 1 85 ? 14.941 -7.135 15.800 1.00 50.50 85 LEU A N 1
ATOM 676 C CA . LEU A 1 85 ? 14.666 -7.562 14.435 1.00 50.50 85 LEU A CA 1
ATOM 677 C C . LEU A 1 85 ? 14.193 -9.014 14.525 1.00 50.50 85 LEU A C 1
ATOM 679 O O . LEU A 1 85 ? 15.007 -9.927 14.678 1.00 50.50 85 LEU A O 1
ATOM 683 N N . THR A 1 86 ? 12.882 -9.242 14.475 1.00 45.75 86 THR A N 1
ATOM 684 C CA . THR A 1 86 ? 12.367 -10.576 14.193 1.00 45.75 86 THR A CA 1
ATOM 685 C C . THR A 1 86 ? 12.934 -10.967 12.837 1.00 45.75 86 THR A C 1
ATOM 687 O O . THR A 1 86 ? 12.717 -10.300 11.826 1.00 45.75 86 THR A O 1
ATOM 690 N N . ALA A 1 87 ? 13.778 -11.994 12.843 1.00 40.53 87 ALA A N 1
ATOM 691 C CA . ALA A 1 87 ? 14.394 -12.513 11.643 1.00 40.53 87 ALA A CA 1
ATOM 692 C C . ALA A 1 87 ? 13.279 -12.907 10.667 1.00 40.53 87 ALA A C 1
ATOM 694 O O . ALA A 1 87 ? 12.586 -13.901 10.873 1.00 40.53 87 ALA A O 1
ATOM 695 N N . PHE A 1 88 ? 13.098 -12.133 9.596 1.00 39.09 88 PHE A N 1
ATOM 696 C CA . PHE A 1 88 ? 12.503 -12.673 8.383 1.00 39.09 88 PHE A CA 1
ATOM 697 C C . PHE A 1 88 ? 13.493 -13.727 7.881 1.00 39.09 88 PHE A C 1
ATOM 699 O O . PHE A 1 88 ? 14.487 -13.411 7.227 1.00 39.09 88 PHE A O 1
ATOM 706 N N . ASN A 1 89 ? 13.281 -14.974 8.309 1.00 35.59 89 ASN A N 1
ATOM 707 C CA . ASN A 1 89 ? 14.080 -16.114 7.893 1.00 35.59 89 ASN A CA 1
ATOM 708 C C . ASN A 1 89 ? 13.967 -16.252 6.375 1.00 35.59 89 ASN A C 1
ATOM 710 O O . ASN A 1 89 ? 12.916 -16.590 5.832 1.00 35.59 89 ASN A O 1
ATOM 714 N N . ASN A 1 90 ? 15.080 -15.996 5.694 1.00 43.47 90 ASN A N 1
ATOM 715 C CA . ASN A 1 90 ? 15.275 -16.331 4.293 1.00 43.47 90 ASN A CA 1
ATOM 716 C C . ASN A 1 90 ? 15.444 -17.853 4.155 1.00 43.47 90 ASN A C 1
ATOM 718 O O . ASN A 1 90 ? 16.541 -18.335 3.883 1.00 43.47 90 ASN A O 1
ATOM 722 N N . ASP A 1 91 ? 14.356 -18.604 4.313 1.00 37.72 91 ASP A N 1
ATOM 723 C CA . ASP A 1 91 ? 14.302 -20.042 4.011 1.00 37.72 91 ASP A CA 1
ATOM 724 C C . ASP A 1 91 ? 13.713 -20.326 2.615 1.00 37.72 91 ASP A C 1
ATOM 726 O O . ASP A 1 91 ? 13.198 -21.404 2.342 1.00 37.72 91 ASP A O 1
ATOM 730 N N . ALA A 1 92 ? 13.843 -19.387 1.674 1.00 41.69 92 ALA A N 1
ATOM 731 C CA . ALA A 1 92 ? 13.480 -19.591 0.266 1.00 41.69 92 ALA A CA 1
ATOM 732 C C . ALA A 1 92 ? 14.679 -20.017 -0.614 1.00 41.69 92 ALA A C 1
ATOM 734 O O . ALA A 1 92 ? 14.747 -19.662 -1.788 1.00 41.69 92 ALA A O 1
ATOM 735 N N . GLY A 1 93 ? 15.659 -20.742 -0.052 1.00 38.97 93 GLY A N 1
ATOM 736 C CA . GLY A 1 93 ? 16.922 -21.044 -0.747 1.00 38.97 93 GLY A CA 1
ATOM 737 C C . GLY A 1 93 ? 17.540 -22.427 -0.529 1.00 38.97 93 GLY A C 1
ATOM 738 O O . GLY A 1 93 ? 18.639 -22.667 -1.023 1.00 38.97 93 GLY A O 1
ATOM 739 N N . LYS A 1 94 ? 16.883 -23.355 0.179 1.00 32.44 94 LYS A N 1
ATOM 740 C CA . LYS A 1 94 ? 17.366 -24.741 0.308 1.00 32.44 94 LYS A CA 1
ATOM 741 C C . LYS A 1 94 ? 16.311 -25.732 -0.167 1.00 32.44 94 LYS A C 1
ATOM 743 O O . LYS A 1 94 ? 15.687 -26.423 0.628 1.00 32.44 94 LYS A O 1
ATOM 748 N N . THR A 1 95 ? 16.164 -25.846 -1.485 1.00 32.84 95 THR A N 1
ATOM 749 C CA . THR A 1 95 ? 15.678 -27.092 -2.083 1.00 32.84 95 THR A CA 1
ATOM 750 C C . THR A 1 95 ? 16.736 -28.150 -1.799 1.00 32.84 95 THR A C 1
ATOM 752 O O . THR A 1 95 ? 17.769 -28.221 -2.464 1.00 32.84 95 THR A O 1
ATOM 755 N N . THR A 1 96 ? 16.516 -28.936 -0.750 1.00 33.62 96 THR A N 1
ATOM 756 C CA . THR A 1 96 ? 17.245 -30.178 -0.525 1.00 33.62 96 THR A CA 1
ATOM 757 C C . THR A 1 96 ? 16.978 -31.088 -1.716 1.00 33.62 96 THR A C 1
ATOM 759 O O . THR A 1 96 ? 15.886 -31.630 -1.873 1.00 33.62 96 THR A O 1
ATOM 762 N N . ALA A 1 97 ? 17.982 -31.226 -2.577 1.00 40.16 97 ALA A N 1
ATOM 763 C CA . ALA A 1 97 ? 18.122 -32.387 -3.428 1.00 40.16 97 ALA A CA 1
ATOM 764 C C . ALA A 1 97 ? 18.256 -33.610 -2.510 1.00 40.16 97 ALA A C 1
ATOM 766 O O . ALA A 1 97 ? 19.352 -33.897 -2.034 1.00 40.16 97 ALA A O 1
ATOM 767 N N . ASP A 1 98 ? 17.149 -34.300 -2.231 1.00 36.69 98 ASP A N 1
ATOM 768 C CA . ASP A 1 98 ? 17.199 -35.661 -1.707 1.00 36.69 98 ASP A CA 1
ATOM 769 C C . ASP A 1 98 ? 16.704 -36.620 -2.789 1.00 36.69 98 ASP A C 1
ATOM 771 O O . ASP A 1 98 ? 15.531 -36.686 -3.162 1.00 36.69 98 ASP A O 1
ATOM 775 N N . THR A 1 99 ? 17.689 -37.284 -3.381 1.00 38.94 99 THR A N 1
ATOM 776 C CA . THR A 1 99 ? 17.544 -38.313 -4.395 1.00 38.94 99 THR A CA 1
ATOM 777 C C . THR A 1 99 ? 17.204 -39.627 -3.698 1.00 38.94 99 THR A C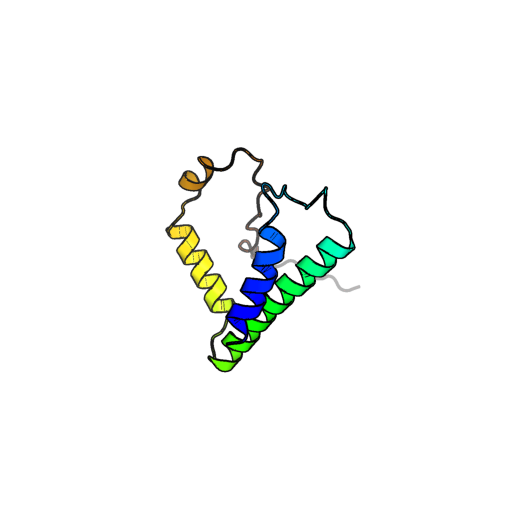 1
ATOM 779 O O . THR A 1 99 ? 18.004 -40.141 -2.930 1.00 38.94 99 THR A O 1
ATOM 782 N N . ASN A 1 100 ? 16.084 -40.237 -4.091 1.00 37.59 100 ASN A N 1
ATOM 783 C CA . ASN A 1 100 ? 15.780 -41.664 -3.928 1.00 37.59 100 ASN A CA 1
ATOM 784 C C . ASN A 1 100 ? 15.681 -42.237 -2.497 1.00 37.59 100 ASN A C 1
ATOM 786 O O . ASN A 1 100 ? 16.653 -42.745 -1.938 1.00 37.59 100 ASN A O 1
ATOM 790 N N . ARG A 1 101 ? 14.440 -42.483 -2.052 1.00 38.53 101 ARG A N 1
ATOM 791 C CA . ARG A 1 101 ? 14.086 -43.785 -1.456 1.00 38.53 101 ARG A CA 1
ATOM 792 C C . ARG A 1 101 ? 12.614 -44.148 -1.689 1.00 38.53 101 ARG A C 1
ATOM 794 O O . ARG A 1 101 ? 11.714 -43.622 -1.058 1.00 38.53 101 ARG A O 1
ATOM 801 N N . LYS A 1 102 ? 12.442 -45.056 -2.655 1.00 40.72 102 LYS A N 1
ATOM 802 C CA . LYS A 1 102 ? 11.375 -46.047 -2.884 1.00 40.72 102 LYS A CA 1
ATOM 803 C C . LYS A 1 102 ? 10.099 -45.946 -2.026 1.00 40.72 102 LYS A C 1
ATOM 805 O O . LYS A 1 102 ? 10.127 -46.215 -0.830 1.00 40.72 102 LYS A O 1
ATOM 810 N N . LEU A 1 103 ? 8.972 -45.746 -2.709 1.00 40.84 103 LEU A N 1
ATOM 811 C CA . LEU A 1 103 ? 7.627 -46.108 -2.249 1.00 40.84 103 LEU A CA 1
ATOM 812 C C . LEU A 1 103 ? 7.519 -47.634 -2.048 1.00 40.84 103 LEU A C 1
ATOM 814 O O . LEU A 1 103 ? 7.855 -48.372 -2.980 1.00 40.84 103 LEU A O 1
ATOM 818 N N . PRO A 1 104 ? 6.983 -48.130 -0.921 1.00 34.09 104 PRO A N 1
ATOM 819 C CA . PRO A 1 104 ? 6.295 -49.404 -0.888 1.00 34.09 104 PRO A CA 1
ATOM 820 C C . PRO A 1 104 ? 4.783 -49.175 -0.987 1.00 34.09 104 PRO A C 1
ATOM 822 O O . PRO A 1 104 ? 4.154 -48.518 -0.166 1.00 34.09 104 PRO A O 1
ATOM 825 N N . ILE A 1 105 ? 4.250 -49.747 -2.054 1.00 41.84 105 ILE A N 1
ATOM 826 C CA . ILE A 1 105 ? 2.862 -50.150 -2.267 1.00 41.84 105 ILE A CA 1
ATOM 827 C C . ILE A 1 105 ? 2.460 -51.172 -1.193 1.00 41.84 105 ILE A C 1
ATOM 829 O O . ILE A 1 105 ? 3.133 -52.199 -1.079 1.00 41.84 105 ILE A O 1
ATOM 833 N N . ALA A 1 106 ? 1.372 -50.903 -0.469 1.00 39.72 106 ALA A N 1
ATOM 834 C CA . ALA A 1 106 ? 0.391 -51.870 0.042 1.00 39.72 106 ALA A CA 1
ATOM 835 C C . ALA A 1 106 ? -0.834 -51.109 0.566 1.00 39.72 106 ALA A C 1
ATOM 837 O O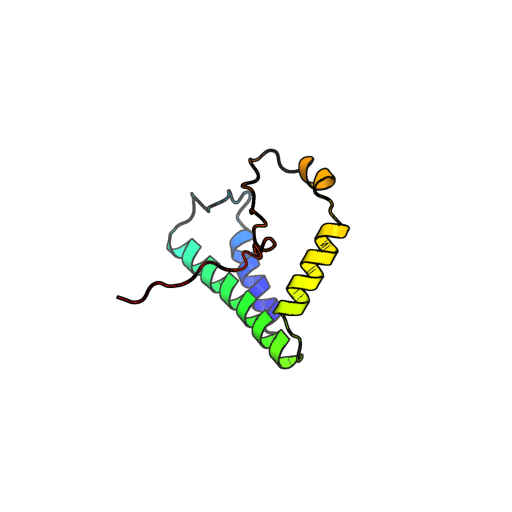 . ALA 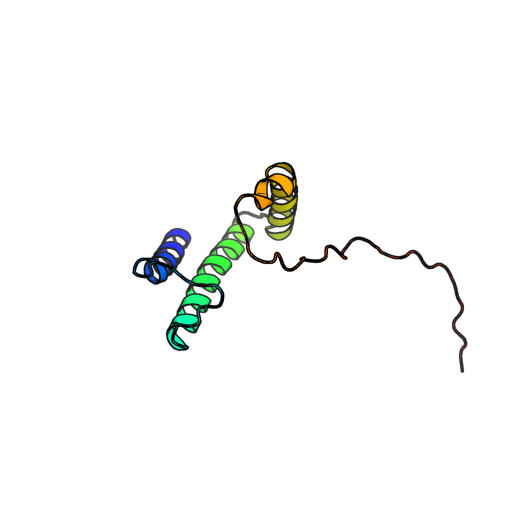A 1 106 ? -0.632 -50.192 1.392 1.00 39.72 106 ALA A O 1
#